Protein AF-A0A964DWA3-F1 (afdb_monomer_lite)

Foldseek 3Di:
DQDPVNVVVVVVVVVVVVVVVVCVVPCPPDDPVVVVVVVVVVVVVVCCVVCVVVVVPDPPVPDDPVVVVVVVCCVPPVPPVVVVVLVVCVVVDPNLLSVLVVLCVVVVVQVVCVVVPVDHDDPVVVVVNVVSVVVSVVSVVVVVVVVD

Sequence (148 aa):
EIGRGEVTYFAGCVAHAVYTPMIRRLNRGEAPVVFTFGTLAAGAGLLCLYDWREIAATDWRGLPGIVWLTIGYLTVFATAASFWLVQYATLRLPSAKVMAYTYLVPSWVILWEIALGHGVPGALVLLGVAATFGALWLLLKDEDGARA

pLDDT: mean 86.72, std 9.54, range [39.59, 96.31]

Radius of gyration: 19.78 Å; chains: 1; bounding box: 40×43×51 Å

Structure (mmCIF, N/CA/C/O backbone):
data_AF-A0A964DWA3-F1
#
_entry.id   AF-A0A964DWA3-F1
#
loop_
_atom_site.group_PDB
_atom_site.id
_atom_site.type_symbol
_atom_site.label_atom_id
_atom_site.label_alt_id
_atom_site.label_comp_id
_atom_site.label_asym_id
_atom_site.label_entity_id
_atom_site.label_seq_id
_atom_site.pdbx_PDB_ins_code
_atom_site.Cartn_x
_atom_site.Cartn_y
_atom_site.Cartn_z
_atom_site.occupancy
_atom_site.B_iso_or_equiv
_atom_site.auth_seq_id
_atom_site.auth_comp_id
_atom_site.auth_asym_id
_atom_site.auth_atom_id
_atom_site.pdbx_PDB_model_num
ATOM 1 N N . GLU A 1 1 ? -15.217 11.250 -21.686 1.00 75.12 1 GLU A N 1
ATOM 2 C CA . GLU A 1 1 ? -15.527 9.855 -22.063 1.00 75.12 1 GLU A CA 1
ATOM 3 C C . GLU A 1 1 ? -15.013 8.958 -20.960 1.00 75.12 1 GLU A C 1
ATOM 5 O O . GLU A 1 1 ? -13.988 9.310 -20.394 1.00 75.12 1 GLU A O 1
ATOM 10 N N . ILE A 1 2 ? -15.720 7.878 -20.622 1.00 79.88 2 ILE A N 1
ATOM 11 C CA . ILE A 1 2 ? -15.253 6.971 -19.570 1.00 79.88 2 ILE A CA 1
ATOM 12 C C . ILE A 1 2 ? -14.261 5.983 -20.190 1.00 79.88 2 ILE A C 1
ATOM 14 O O . ILE A 1 2 ? -14.633 5.182 -21.050 1.00 79.88 2 ILE A O 1
ATOM 18 N N . GLY A 1 3 ? -12.998 6.057 -19.785 1.00 92.56 3 GLY A N 1
ATOM 19 C CA . GLY A 1 3 ? -11.923 5.199 -20.268 1.00 92.56 3 GLY A CA 1
ATOM 20 C C . GLY A 1 3 ? -11.961 3.796 -19.659 1.00 92.56 3 GLY A C 1
ATOM 21 O O . GLY A 1 3 ? -12.464 3.579 -18.558 1.00 92.56 3 GLY A O 1
ATOM 22 N N . ARG A 1 4 ? -11.347 2.817 -20.339 1.00 91.88 4 ARG A N 1
ATOM 23 C CA . ARG A 1 4 ? -11.264 1.429 -19.839 1.00 91.88 4 ARG A CA 1
ATOM 24 C C . ARG A 1 4 ? -10.631 1.347 -18.443 1.00 91.88 4 ARG A C 1
ATOM 26 O O . ARG A 1 4 ? -11.079 0.562 -17.619 1.00 91.88 4 ARG A O 1
ATOM 33 N N . GLY A 1 5 ? -9.621 2.180 -18.174 1.00 91.44 5 GLY A N 1
ATOM 34 C CA . GLY A 1 5 ? -8.980 2.256 -16.859 1.00 91.44 5 GLY A CA 1
ATOM 35 C C . GLY A 1 5 ? -9.920 2.754 -15.759 1.00 91.44 5 GLY A C 1
ATOM 36 O O . GLY A 1 5 ? -9.901 2.218 -14.657 1.00 91.44 5 GLY A O 1
ATOM 37 N N . GLU A 1 6 ? -10.791 3.714 -16.072 1.00 92.62 6 GLU A N 1
ATOM 38 C CA . GLU A 1 6 ? -11.765 4.269 -15.125 1.00 92.62 6 GLU A CA 1
ATOM 39 C C . GLU A 1 6 ? -12.850 3.244 -14.782 1.00 92.62 6 GLU A C 1
ATOM 41 O O . GLU A 1 6 ? -13.228 3.117 -13.619 1.00 92.62 6 GLU A O 1
ATOM 46 N N . VAL A 1 7 ? -13.290 2.446 -15.763 1.00 94.31 7 VAL A N 1
ATOM 47 C CA . VAL A 1 7 ? -14.218 1.327 -15.526 1.00 94.31 7 VAL A CA 1
ATOM 48 C C . VAL A 1 7 ? -13.584 0.271 -14.617 1.00 94.31 7 VAL A C 1
ATOM 50 O O . VAL A 1 7 ? -14.219 -0.170 -13.659 1.00 94.31 7 VAL A O 1
ATOM 53 N N . THR A 1 8 ? -12.329 -0.113 -14.874 1.00 92.75 8 THR A N 1
ATOM 54 C CA . THR A 1 8 ? -11.608 -1.073 -14.023 1.00 92.75 8 THR A CA 1
ATOM 55 C C . THR A 1 8 ? -11.426 -0.533 -12.606 1.00 92.75 8 THR A C 1
ATOM 57 O O . THR A 1 8 ? -11.660 -1.256 -11.637 1.00 92.75 8 THR A O 1
ATOM 60 N N . TYR A 1 9 ? -11.061 0.743 -12.475 1.00 91.31 9 TYR A N 1
ATOM 61 C CA . TYR A 1 9 ? -10.933 1.405 -11.181 1.00 91.31 9 TYR A CA 1
ATOM 62 C C . TYR A 1 9 ? -12.264 1.409 -10.419 1.00 91.31 9 TYR A C 1
ATOM 64 O O . TYR A 1 9 ? -12.307 0.995 -9.262 1.00 91.31 9 TYR A O 1
ATOM 72 N N . PHE A 1 10 ? -13.364 1.776 -11.083 1.00 94.25 10 PHE A N 1
ATOM 73 C CA . PHE A 1 10 ? -14.698 1.771 -10.484 1.00 94.25 10 PHE A CA 1
ATOM 74 C C . PHE A 1 10 ? -15.114 0.374 -10.008 1.00 94.25 10 PHE A C 1
ATOM 76 O O . PHE A 1 10 ? -15.568 0.220 -8.874 1.00 94.25 10 PHE A O 1
ATOM 83 N N . ALA A 1 11 ? -14.906 -0.658 -10.831 1.00 94.69 11 ALA A N 1
ATOM 84 C CA . ALA A 1 11 ? -15.172 -2.041 -10.439 1.00 94.69 11 ALA A CA 1
ATOM 85 C C . ALA A 1 11 ? -14.336 -2.456 -9.213 1.00 94.69 11 ALA A C 1
ATOM 87 O O . ALA A 1 11 ? -14.862 -3.089 -8.296 1.00 94.69 11 ALA A O 1
ATOM 88 N N . GLY A 1 12 ? -13.067 -2.038 -9.156 1.00 92.19 12 GLY A N 1
ATOM 89 C CA . GLY A 1 12 ? -12.201 -2.225 -7.991 1.00 92.19 12 GLY A CA 1
ATOM 90 C C . GLY A 1 12 ? -12.745 -1.546 -6.731 1.00 92.19 12 GLY A C 1
ATOM 91 O O . GLY A 1 12 ? -12.799 -2.174 -5.673 1.00 92.19 12 GLY A O 1
ATOM 92 N N . CYS A 1 13 ? -13.224 -0.304 -6.839 1.00 93.75 13 CYS A N 1
ATOM 93 C CA . CYS A 1 13 ? -13.858 0.410 -5.728 1.00 93.75 13 CYS A CA 1
ATOM 94 C C . CYS A 1 13 ? -15.121 -0.302 -5.228 1.00 93.75 13 CYS A C 1
ATOM 96 O O . CYS A 1 13 ? -15.298 -0.445 -4.018 1.00 93.75 13 CYS A O 1
ATOM 98 N N . VAL A 1 14 ? -15.975 -0.787 -6.136 1.00 94.75 14 VAL A N 1
ATOM 99 C CA . VAL A 1 14 ? -17.179 -1.553 -5.775 1.00 94.75 14 VAL A CA 1
ATOM 100 C C . VAL A 1 14 ? -16.797 -2.847 -5.054 1.00 94.75 14 VAL A C 1
ATOM 102 O O . VAL A 1 14 ? -17.332 -3.129 -3.981 1.00 94.75 14 VAL A O 1
ATOM 105 N N . ALA A 1 15 ? -15.835 -3.607 -5.585 1.00 92.00 15 ALA A N 1
ATOM 106 C CA . ALA A 1 15 ? -15.353 -4.832 -4.950 1.00 92.00 15 ALA A CA 1
ATOM 107 C C . ALA A 1 15 ? -14.764 -4.565 -3.551 1.00 92.00 15 ALA A C 1
ATOM 109 O O . ALA A 1 15 ? -15.079 -5.279 -2.597 1.00 92.00 15 ALA A O 1
ATOM 110 N N . HIS A 1 16 ? -13.972 -3.499 -3.399 1.00 87.06 16 HIS A N 1
ATOM 111 C CA . HIS A 1 16 ? -13.399 -3.102 -2.113 1.00 87.06 16 HIS A CA 1
ATOM 112 C C . HIS A 1 16 ? -14.470 -2.661 -1.103 1.00 87.06 16 HIS A C 1
ATOM 114 O O . HIS A 1 16 ? -14.408 -3.030 0.069 1.00 87.06 16 HIS A O 1
ATOM 120 N N . ALA A 1 17 ? -15.496 -1.930 -1.546 1.00 88.50 17 ALA A N 1
ATOM 121 C CA . ALA A 1 17 ? -16.610 -1.532 -0.686 1.00 88.50 17 ALA A CA 1
ATOM 122 C C . ALA A 1 17 ? -17.413 -2.745 -0.182 1.00 88.50 17 ALA A C 1
ATOM 124 O O . ALA A 1 17 ? -17.822 -2.779 0.980 1.00 88.50 17 ALA A O 1
ATOM 125 N N . VAL A 1 18 ? -17.597 -3.764 -1.030 1.00 90.81 18 VAL A N 1
ATOM 126 C CA . VAL A 1 18 ? -18.293 -5.017 -0.687 1.00 90.81 18 VAL A CA 1
ATOM 127 C C . VAL A 1 18 ? -17.463 -5.914 0.244 1.00 90.81 18 VAL A C 1
ATOM 129 O O . VAL A 1 18 ? -18.035 -6.672 1.033 1.00 90.81 18 VAL A O 1
ATOM 132 N N . TYR A 1 19 ? -16.132 -5.807 0.229 1.00 83.75 19 TYR A N 1
ATOM 133 C CA . TYR A 1 19 ? -15.245 -6.618 1.070 1.00 83.75 19 TYR A CA 1
ATOM 134 C C . TYR A 1 19 ? -15.555 -6.473 2.571 1.00 83.75 19 TYR A C 1
ATOM 136 O O . TYR A 1 19 ? -15.793 -7.471 3.251 1.00 83.75 19 TYR A O 1
ATOM 144 N N . THR A 1 20 ? -15.653 -5.247 3.092 1.00 79.81 20 THR A N 1
ATOM 145 C CA . THR A 1 20 ? -15.909 -4.982 4.524 1.00 79.81 20 THR A CA 1
ATOM 146 C C . THR A 1 20 ? -17.177 -5.662 5.083 1.00 79.81 20 THR A C 1
ATOM 148 O O . THR A 1 20 ? -17.080 -6.344 6.112 1.00 79.81 20 THR A O 1
ATOM 151 N N . PRO A 1 21 ? -18.376 -5.528 4.472 1.00 83.81 21 PRO A N 1
ATOM 152 C CA . PRO A 1 21 ? -19.566 -6.237 4.942 1.00 83.81 21 PRO A CA 1
ATOM 153 C C . PRO A 1 21 ? -19.473 -7.755 4.731 1.00 83.81 21 PRO A C 1
ATOM 155 O O . PRO A 1 21 ? -19.974 -8.506 5.572 1.00 83.81 21 PRO A O 1
ATOM 158 N N . MET A 1 22 ? -18.807 -8.228 3.670 1.00 84.56 22 MET A N 1
ATOM 159 C CA . MET A 1 22 ? -18.600 -9.665 3.459 1.00 84.56 22 MET A CA 1
ATOM 160 C C . MET A 1 22 ? -17.751 -10.296 4.561 1.00 84.56 22 MET A C 1
ATOM 162 O O . MET A 1 22 ? -18.142 -11.342 5.072 1.00 84.56 22 MET A O 1
ATOM 166 N N . ILE A 1 23 ? -16.659 -9.656 4.991 1.00 80.50 23 ILE A N 1
ATOM 167 C CA . ILE A 1 23 ? -15.839 -10.154 6.109 1.00 80.50 23 ILE A CA 1
ATOM 168 C C . ILE A 1 23 ? -16.701 -10.337 7.355 1.00 80.50 23 ILE A C 1
ATOM 170 O O . ILE A 1 23 ? -16.659 -11.387 7.984 1.00 80.50 23 ILE A O 1
ATOM 174 N N . ARG A 1 24 ? -17.524 -9.338 7.698 1.00 77.12 24 ARG A N 1
ATOM 175 C CA . ARG A 1 24 ? -18.412 -9.418 8.867 1.00 77.12 24 ARG A CA 1
ATOM 176 C C . ARG A 1 24 ? -19.412 -10.567 8.761 1.00 77.12 24 ARG A C 1
ATOM 178 O O . ARG A 1 24 ? -19.662 -11.234 9.757 1.00 77.12 24 ARG A O 1
ATOM 185 N N . ARG A 1 25 ? -19.969 -10.804 7.570 1.00 82.25 25 ARG A N 1
ATOM 186 C CA . ARG A 1 25 ? -20.938 -11.882 7.329 1.00 82.25 25 ARG A CA 1
ATOM 187 C C . ARG A 1 25 ? -20.294 -13.273 7.323 1.00 82.25 25 ARG A C 1
ATOM 189 O O . ARG A 1 25 ? -20.948 -14.236 7.712 1.00 82.25 25 ARG A O 1
ATOM 196 N N . LEU A 1 26 ? -19.057 -13.390 6.843 1.00 81.81 26 LEU A N 1
ATOM 197 C CA . LEU A 1 26 ? -18.342 -14.664 6.723 1.00 81.81 26 LEU A CA 1
ATOM 198 C C . LEU A 1 26 ? -17.514 -15.008 7.967 1.00 81.81 26 LEU A C 1
ATOM 200 O O . LEU A 1 26 ? -17.144 -16.169 8.126 1.00 81.81 26 LEU A O 1
ATOM 204 N N . ASN A 1 27 ? -17.234 -14.047 8.849 1.00 77.31 27 ASN A N 1
ATOM 205 C CA . ASN A 1 27 ? -16.486 -14.302 10.072 1.00 77.31 27 ASN A CA 1
ATOM 206 C C . ASN A 1 27 ? -17.316 -15.156 11.049 1.00 77.31 27 ASN A C 1
ATOM 208 O O . ASN A 1 27 ? -18.287 -14.687 11.639 1.00 77.31 27 ASN A O 1
ATOM 212 N N . ARG A 1 28 ? -16.908 -16.417 11.234 1.00 81.69 28 ARG A N 1
ATOM 213 C CA . ARG A 1 28 ? -17.541 -17.399 12.137 1.00 81.69 28 ARG A CA 1
ATOM 214 C C . ARG A 1 28 ? -16.935 -17.410 13.548 1.00 81.69 28 ARG A C 1
ATOM 216 O O . ARG A 1 28 ? -17.152 -18.358 14.295 1.00 81.69 28 ARG A O 1
ATOM 223 N N . GLY A 1 29 ? -16.172 -16.377 13.903 1.00 78.56 29 GLY A N 1
ATOM 224 C CA . GLY A 1 29 ? -15.390 -16.318 15.142 1.00 78.56 29 GLY A CA 1
ATOM 225 C C . GLY A 1 29 ? -13.954 -16.822 14.983 1.00 78.56 29 GLY A C 1
ATOM 226 O O . GLY A 1 29 ? -13.295 -17.115 15.977 1.00 78.56 29 GLY A O 1
ATOM 227 N N . GLU A 1 30 ? -13.461 -16.936 13.748 1.00 79.00 30 GLU A N 1
ATOM 228 C CA . GLU A 1 30 ? -12.074 -17.318 13.479 1.00 79.00 30 GLU A CA 1
ATOM 229 C C . GLU A 1 30 ? -11.101 -16.203 13.884 1.00 79.00 30 GLU A C 1
ATOM 231 O O . GLU A 1 30 ? -11.429 -15.012 13.863 1.00 79.00 30 GLU A O 1
ATOM 236 N N . ALA A 1 31 ? -9.868 -16.583 14.225 1.00 80.69 31 ALA A N 1
ATOM 237 C CA . ALA A 1 31 ? -8.824 -15.613 14.521 1.00 80.69 31 ALA A CA 1
ATOM 238 C C . ALA A 1 31 ? -8.546 -14.731 13.279 1.00 80.69 31 ALA A C 1
ATOM 240 O O . ALA A 1 31 ? -8.342 -15.273 12.189 1.00 80.69 31 ALA A O 1
ATOM 241 N N . PRO A 1 32 ? -8.446 -13.391 13.416 1.00 74.12 32 PRO A N 1
ATOM 242 C CA . PRO A 1 32 ? -8.228 -12.474 12.286 1.00 74.12 32 PRO A CA 1
ATOM 243 C C . PRO A 1 32 ? -7.010 -12.812 11.412 1.00 74.12 32 PRO A C 1
ATOM 245 O O . PRO A 1 32 ? -7.009 -12.573 10.202 1.00 74.12 32 PRO A O 1
ATOM 248 N N . VAL A 1 33 ? -5.977 -13.403 12.018 1.00 78.69 33 VAL A N 1
ATOM 249 C CA . VAL A 1 33 ? -4.759 -13.842 11.325 1.00 78.69 33 VAL A CA 1
ATOM 250 C C . VAL A 1 33 ? -5.055 -14.979 10.345 1.00 78.69 33 VAL A C 1
ATOM 252 O O . VAL A 1 33 ? -4.563 -14.948 9.220 1.00 78.69 33 VAL A O 1
ATOM 255 N N . VAL A 1 34 ? -5.896 -15.944 10.733 1.00 83.25 34 VAL A N 1
ATOM 256 C CA . VAL A 1 34 ? -6.273 -17.089 9.885 1.00 83.25 34 VAL A CA 1
ATOM 257 C C . VAL A 1 34 ? -7.099 -16.612 8.694 1.00 83.25 34 VAL A C 1
ATOM 259 O O . VAL A 1 34 ? -6.801 -16.967 7.555 1.00 83.25 34 VAL A O 1
ATOM 262 N N . PHE A 1 35 ? -8.067 -15.725 8.938 1.00 79.75 35 PHE A N 1
ATOM 263 C CA . PHE A 1 35 ? -8.882 -15.135 7.877 1.00 79.75 35 PHE A CA 1
ATOM 264 C C . PHE A 1 35 ? -8.033 -14.341 6.872 1.00 79.75 35 PHE A C 1
ATOM 266 O O . PHE A 1 35 ? -8.206 -14.464 5.656 1.00 79.75 35 PHE A O 1
ATOM 273 N N . THR A 1 36 ? -7.073 -13.550 7.366 1.00 81.06 36 THR A N 1
ATOM 274 C CA . THR A 1 36 ? -6.184 -12.777 6.488 1.00 81.06 36 THR A CA 1
ATOM 275 C C . THR A 1 36 ? -5.259 -13.689 5.691 1.00 81.06 36 THR A C 1
ATOM 277 O O . THR A 1 36 ? -5.113 -13.499 4.485 1.00 81.06 36 THR A O 1
ATOM 280 N N . PHE A 1 37 ? -4.680 -14.708 6.328 1.00 85.69 37 PHE A N 1
ATOM 281 C CA . PHE A 1 37 ? -3.868 -15.706 5.637 1.00 85.69 37 PHE A CA 1
ATOM 282 C C . PHE A 1 37 ? -4.656 -16.380 4.509 1.00 85.69 37 PHE A C 1
ATOM 284 O O . PHE A 1 37 ? -4.174 -16.430 3.380 1.00 85.69 37 PHE A O 1
ATOM 291 N N . GLY A 1 38 ? -5.888 -16.823 4.782 1.00 88.25 38 GLY A N 1
ATOM 292 C CA . GLY A 1 38 ? -6.763 -17.419 3.772 1.00 88.25 38 GLY A CA 1
ATOM 293 C C . GLY A 1 38 ? -7.070 -16.462 2.619 1.00 88.25 38 GLY A C 1
ATOM 294 O O . GLY A 1 38 ? -6.985 -16.855 1.458 1.00 88.25 38 GLY A O 1
ATOM 295 N N . THR A 1 39 ? -7.350 -15.191 2.923 1.00 86.81 39 THR A N 1
ATOM 296 C CA . THR A 1 39 ? -7.606 -14.153 1.910 1.00 86.81 39 THR A CA 1
ATOM 297 C C . THR A 1 39 ? -6.381 -13.918 1.021 1.00 86.81 39 THR A C 1
ATOM 299 O O . THR A 1 39 ? -6.511 -13.876 -0.201 1.00 86.81 39 THR A O 1
ATOM 302 N N . LEU A 1 40 ? -5.186 -13.816 1.611 1.00 88.00 40 LEU A N 1
ATOM 303 C CA . LEU A 1 40 ? -3.934 -13.627 0.872 1.00 88.00 40 LEU A CA 1
ATOM 304 C C . LEU A 1 40 ? -3.576 -14.858 0.034 1.00 88.00 40 LEU A C 1
ATOM 306 O O . LEU A 1 40 ? -3.203 -14.710 -1.125 1.00 88.00 40 LEU A O 1
ATOM 310 N N . ALA A 1 41 ? -3.724 -16.064 0.586 1.00 92.25 41 ALA A N 1
ATOM 311 C CA . ALA A 1 41 ? -3.445 -17.310 -0.123 1.00 92.25 41 ALA A CA 1
ATOM 312 C C . ALA A 1 41 ? -4.407 -17.522 -1.302 1.00 92.25 41 ALA A C 1
ATOM 314 O O . ALA A 1 41 ? -3.969 -17.857 -2.402 1.00 92.25 41 ALA A O 1
ATOM 315 N N . ALA A 1 42 ? -5.705 -17.277 -1.099 1.00 92.69 42 ALA A N 1
ATOM 316 C CA . ALA A 1 42 ? -6.698 -17.340 -2.166 1.00 92.69 42 ALA A CA 1
ATOM 317 C C . ALA A 1 42 ? -6.443 -16.268 -3.234 1.00 92.69 42 ALA A C 1
ATOM 319 O O . ALA A 1 42 ? -6.475 -16.581 -4.421 1.00 92.69 42 ALA A O 1
ATOM 320 N N . GLY A 1 43 ? -6.135 -15.031 -2.829 1.00 91.44 43 GLY A N 1
ATOM 321 C CA . GLY A 1 43 ? -5.779 -13.948 -3.746 1.00 91.44 43 GLY A CA 1
ATOM 322 C C . GLY A 1 43 ? -4.542 -14.278 -4.582 1.00 91.44 43 GLY A C 1
ATOM 323 O O . GLY A 1 43 ? -4.590 -14.174 -5.803 1.00 91.44 43 GLY A O 1
ATOM 324 N N . ALA A 1 44 ? -3.471 -14.758 -3.946 1.00 91.44 44 ALA A N 1
ATOM 325 C CA . ALA A 1 44 ? -2.265 -15.208 -4.637 1.00 91.44 44 ALA A CA 1
ATOM 326 C C . ALA A 1 44 ? -2.565 -16.356 -5.612 1.00 91.44 44 ALA A C 1
ATOM 328 O O . ALA A 1 44 ? -2.120 -16.319 -6.753 1.00 91.44 44 ALA A O 1
ATOM 329 N N . GLY A 1 45 ? -3.365 -17.344 -5.199 1.00 96.31 45 GLY A N 1
ATOM 330 C CA . GLY A 1 45 ? -3.781 -18.447 -6.064 1.00 96.31 45 GLY A CA 1
ATOM 331 C C . GLY A 1 45 ? -4.586 -17.980 -7.279 1.00 96.31 45 GLY A C 1
ATOM 332 O O . GLY A 1 45 ? -4.288 -18.386 -8.399 1.00 96.31 45 GLY A O 1
ATOM 333 N N . LEU A 1 46 ? -5.570 -17.100 -7.079 1.00 95.38 46 LEU A N 1
ATOM 334 C CA . LEU A 1 46 ? -6.391 -16.553 -8.162 1.00 95.38 46 LEU A CA 1
ATOM 335 C C . LEU A 1 46 ? -5.569 -15.711 -9.140 1.00 95.38 46 LEU A C 1
ATOM 337 O O . LEU A 1 46 ? -5.741 -15.874 -10.345 1.00 95.38 46 LEU A O 1
ATOM 341 N N . LEU A 1 47 ? -4.663 -14.865 -8.641 1.00 92.94 47 LEU A N 1
ATOM 342 C CA . LEU A 1 47 ? -3.748 -14.089 -9.483 1.00 92.94 47 LEU A CA 1
ATOM 343 C C . LEU A 1 47 ? -2.810 -15.011 -10.271 1.00 92.94 47 LEU A C 1
ATOM 345 O O . LEU A 1 47 ? -2.712 -14.887 -11.484 1.00 92.94 47 LEU A O 1
ATOM 349 N N . CYS A 1 48 ? -2.211 -16.016 -9.625 1.00 94.69 48 CYS A N 1
ATOM 350 C CA . CYS A 1 48 ? -1.373 -17.001 -10.312 1.00 94.69 48 CYS A CA 1
ATOM 351 C C . CYS A 1 48 ? -2.127 -17.779 -11.399 1.00 94.69 48 CYS A C 1
ATOM 353 O O . CYS A 1 48 ? -1.534 -18.114 -12.419 1.00 94.69 48 CYS A O 1
ATOM 355 N N . LEU A 1 49 ? -3.410 -18.092 -11.188 1.00 96.06 49 LEU A N 1
ATOM 356 C CA . LEU A 1 49 ? -4.244 -18.763 -12.188 1.00 96.06 49 LEU A CA 1
ATOM 357 C C . LEU A 1 49 ? -4.610 -17.830 -13.345 1.00 96.06 49 LEU A C 1
ATOM 359 O O . LEU A 1 49 ? -4.551 -18.245 -14.502 1.00 96.06 49 LEU A O 1
ATOM 363 N N . TYR A 1 50 ? -4.986 -16.590 -13.036 1.00 95.25 50 TYR A N 1
ATOM 364 C CA . TYR A 1 50 ? -5.352 -15.584 -14.028 1.00 95.25 50 TYR A CA 1
ATOM 365 C C . TYR A 1 50 ? -4.156 -15.220 -14.923 1.00 95.25 50 TYR A C 1
ATOM 367 O O . TYR A 1 50 ? -4.267 -15.273 -16.148 1.00 95.25 50 TYR A O 1
ATOM 375 N N . ASP A 1 51 ? -2.990 -14.979 -14.320 1.00 94.00 51 ASP A N 1
ATOM 376 C CA . ASP A 1 51 ? -1.756 -14.578 -15.005 1.00 94.00 51 ASP A CA 1
ATOM 377 C C . ASP A 1 51 ? -0.841 -15.770 -15.356 1.00 94.00 51 ASP A C 1
ATOM 379 O O . ASP A 1 51 ? 0.310 -15.588 -15.760 1.00 94.00 51 ASP A O 1
ATOM 383 N N . TRP A 1 52 ? -1.335 -17.014 -15.253 1.00 95.06 52 TRP A N 1
ATOM 384 C CA . TRP A 1 52 ? -0.532 -18.238 -15.421 1.00 95.06 52 TRP A CA 1
ATOM 385 C C . TRP A 1 52 ? 0.298 -18.248 -16.708 1.00 95.06 52 TRP A C 1
ATOM 387 O O . TRP A 1 52 ? 1.461 -18.652 -16.713 1.00 95.06 52 TRP A O 1
ATOM 397 N N . ARG A 1 53 ? -0.295 -17.792 -17.818 1.00 94.81 53 ARG A N 1
ATOM 398 C CA . ARG A 1 53 ? 0.377 -17.762 -19.126 1.00 94.81 53 ARG A CA 1
ATOM 399 C C . ARG A 1 53 ? 1.556 -16.792 -19.144 1.00 94.81 53 ARG A C 1
ATOM 401 O O . ARG A 1 53 ? 2.578 -17.115 -19.738 1.00 94.81 53 ARG A O 1
ATOM 408 N N . GLU A 1 54 ? 1.419 -15.634 -18.508 1.00 94.50 54 GLU A N 1
ATOM 409 C CA . GLU A 1 54 ? 2.466 -14.610 -18.445 1.00 94.50 54 GLU A CA 1
ATOM 410 C C . GLU A 1 54 ? 3.589 -15.049 -17.498 1.00 94.50 54 GLU A C 1
ATOM 412 O O . GLU A 1 54 ? 4.767 -14.978 -17.852 1.00 94.50 54 GLU A O 1
ATOM 417 N N . ILE A 1 55 ? 3.226 -15.629 -16.351 1.00 92.75 55 ILE A N 1
ATOM 418 C CA . ILE A 1 55 ? 4.162 -16.229 -15.390 1.00 92.75 55 ILE A CA 1
ATOM 419 C C . ILE A 1 55 ? 4.984 -17.343 -16.054 1.00 92.75 55 ILE A C 1
ATOM 421 O O . ILE A 1 55 ? 6.206 -17.388 -15.898 1.00 92.75 55 ILE A O 1
ATOM 425 N N . ALA A 1 56 ? 4.338 -18.229 -16.817 1.00 94.00 56 ALA A N 1
ATOM 426 C CA . ALA A 1 56 ? 5.007 -19.337 -17.496 1.00 94.00 56 ALA A CA 1
ATOM 427 C C . ALA A 1 56 ? 5.876 -18.883 -18.682 1.00 94.00 56 ALA A C 1
ATOM 429 O O . ALA A 1 56 ? 6.895 -19.510 -18.964 1.00 94.00 56 ALA A O 1
ATOM 430 N N . ALA A 1 57 ? 5.485 -17.810 -19.375 1.00 95.38 57 ALA A N 1
ATOM 431 C CA . ALA A 1 57 ? 6.252 -17.239 -20.483 1.00 95.38 57 ALA A CA 1
ATOM 432 C C . ALA A 1 57 ? 7.454 -16.394 -20.023 1.00 95.38 57 ALA A C 1
ATOM 434 O O . ALA A 1 57 ? 8.318 -16.065 -20.835 1.00 95.38 57 ALA A O 1
ATOM 435 N N . THR A 1 58 ? 7.512 -16.028 -18.741 1.00 93.31 58 THR A N 1
ATOM 436 C CA . THR A 1 58 ? 8.578 -15.192 -18.185 1.00 93.31 58 THR A CA 1
ATOM 437 C C . THR A 1 58 ? 9.886 -15.981 -18.072 1.00 93.31 58 THR A C 1
ATOM 439 O O . THR A 1 58 ? 9.938 -17.031 -17.432 1.00 93.31 58 THR A O 1
ATOM 442 N N . ASP A 1 59 ? 10.977 -15.460 -18.642 1.00 93.38 59 ASP A N 1
ATOM 443 C CA . ASP A 1 59 ? 12.320 -16.015 -18.437 1.00 93.38 59 ASP A CA 1
ATOM 444 C C . ASP A 1 59 ? 12.879 -15.597 -17.069 1.00 93.38 59 ASP A C 1
ATOM 446 O O . ASP A 1 59 ? 13.645 -14.643 -16.938 1.00 93.38 59 ASP A O 1
ATOM 450 N N . TRP A 1 60 ? 12.501 -16.343 -16.031 1.00 92.69 60 TRP A N 1
ATOM 451 C CA . TRP A 1 60 ? 12.907 -16.088 -14.646 1.00 92.69 60 TRP A CA 1
ATOM 452 C C . TRP A 1 60 ? 14.426 -16.064 -14.438 1.00 92.69 60 TRP A C 1
ATOM 454 O O . TRP A 1 60 ? 14.910 -15.380 -13.535 1.00 92.69 60 TRP A O 1
ATOM 464 N N . ARG A 1 61 ? 15.189 -16.806 -15.250 1.00 91.00 61 ARG A N 1
ATOM 465 C CA . ARG A 1 61 ? 16.652 -16.890 -15.117 1.00 91.00 61 ARG A CA 1
ATOM 466 C C . ARG A 1 61 ? 17.361 -15.734 -15.813 1.00 91.00 61 ARG A C 1
ATOM 468 O O . ARG A 1 61 ? 18.434 -15.346 -15.362 1.00 91.00 61 ARG A O 1
ATOM 475 N N . GLY A 1 62 ? 16.764 -15.189 -16.870 1.00 94.06 62 GLY A N 1
ATOM 476 C CA . GLY A 1 62 ? 17.256 -14.006 -17.574 1.00 94.06 62 GLY A CA 1
ATOM 477 C C . GLY A 1 62 ? 16.965 -12.678 -16.867 1.00 94.06 62 GLY A C 1
ATOM 478 O O . GLY A 1 62 ? 17.486 -11.642 -17.282 1.00 94.06 62 GLY A O 1
ATOM 479 N N . LEU A 1 63 ? 16.151 -12.676 -15.803 1.00 93.31 63 LEU A N 1
ATOM 480 C CA . LEU A 1 63 ? 15.798 -11.449 -15.089 1.00 93.31 63 LEU A CA 1
ATOM 481 C C . LEU A 1 63 ? 17.015 -10.820 -14.380 1.00 93.31 63 LEU A C 1
ATOM 483 O O . LEU A 1 63 ? 17.752 -11.516 -13.676 1.00 93.31 63 LEU A O 1
ATOM 487 N N . PRO A 1 64 ? 17.197 -9.488 -14.482 1.00 95.75 64 PRO A N 1
ATOM 488 C CA . PRO A 1 64 ? 18.226 -8.768 -13.740 1.00 95.75 64 PRO A CA 1
ATOM 489 C C . PRO A 1 64 ? 18.132 -9.006 -12.227 1.00 95.75 64 PRO A C 1
ATOM 491 O O . PRO A 1 64 ? 17.040 -9.042 -11.662 1.00 95.75 64 PRO A O 1
ATOM 494 N N . GLY A 1 65 ? 19.276 -9.070 -11.537 1.00 95.06 65 GLY A N 1
ATOM 495 C CA . GLY A 1 65 ? 19.325 -9.312 -10.086 1.00 95.06 65 GLY A CA 1
ATOM 496 C C . GLY A 1 65 ? 18.526 -8.306 -9.242 1.00 95.06 65 GLY A C 1
ATOM 497 O O . GLY A 1 65 ? 18.007 -8.666 -8.187 1.00 95.06 65 GLY A O 1
ATOM 498 N N . ILE A 1 66 ? 18.352 -7.071 -9.730 1.00 95.88 66 ILE A N 1
ATOM 499 C CA . ILE A 1 66 ? 17.503 -6.063 -9.079 1.00 95.88 66 ILE A CA 1
ATOM 500 C C . ILE A 1 66 ? 16.047 -6.525 -8.950 1.00 95.88 66 ILE A C 1
ATOM 502 O O . ILE A 1 66 ? 15.430 -6.248 -7.931 1.00 95.88 66 ILE A O 1
ATOM 506 N N . VAL A 1 67 ? 15.517 -7.296 -9.905 1.00 95.69 67 VAL A N 1
ATOM 507 C CA . VAL A 1 67 ? 14.135 -7.797 -9.854 1.00 95.69 67 VAL A CA 1
ATOM 508 C C . VAL A 1 67 ? 13.951 -8.741 -8.668 1.00 95.69 67 VAL A C 1
ATOM 510 O O . VAL A 1 67 ? 12.990 -8.611 -7.914 1.00 95.69 67 VAL A O 1
ATOM 513 N N . TRP A 1 68 ? 14.907 -9.644 -8.443 1.00 95.25 68 TRP A N 1
ATOM 514 C CA . TRP A 1 68 ? 14.891 -10.555 -7.298 1.00 95.25 68 TRP A CA 1
ATOM 515 C C . TRP A 1 68 ? 15.004 -9.811 -5.968 1.00 95.25 68 TRP A C 1
ATOM 517 O O . TRP A 1 68 ? 14.281 -10.130 -5.023 1.00 95.25 68 TRP A O 1
ATOM 527 N N . LEU A 1 69 ? 15.856 -8.783 -5.909 1.00 96.12 69 LEU A N 1
ATOM 528 C CA . LEU A 1 69 ? 15.944 -7.899 -4.747 1.00 96.12 69 LEU A CA 1
ATOM 529 C C . LEU A 1 69 ? 14.621 -7.164 -4.502 1.00 96.12 69 LEU A C 1
ATOM 531 O O . LEU A 1 69 ? 14.168 -7.113 -3.362 1.00 96.12 69 LEU A O 1
ATOM 535 N N . THR A 1 70 ? 13.968 -6.651 -5.546 1.00 95.81 70 THR A N 1
ATOM 536 C CA . THR A 1 70 ? 12.665 -5.983 -5.442 1.00 95.81 70 THR A CA 1
ATOM 537 C C . THR A 1 70 ? 11.575 -6.943 -4.970 1.00 95.81 70 THR A C 1
ATOM 539 O O . THR A 1 70 ? 10.817 -6.584 -4.073 1.00 95.81 70 THR A O 1
ATOM 542 N N . ILE A 1 71 ? 11.517 -8.172 -5.494 1.00 94.25 71 ILE A N 1
ATOM 543 C CA . ILE A 1 71 ? 10.564 -9.199 -5.041 1.00 94.25 71 ILE A CA 1
ATOM 544 C C . ILE A 1 71 ? 10.811 -9.537 -3.566 1.00 94.25 71 ILE A C 1
ATOM 546 O O . ILE A 1 71 ? 9.872 -9.541 -2.766 1.00 94.25 71 ILE A O 1
ATOM 550 N N . GLY A 1 72 ? 12.067 -9.777 -3.179 1.00 96.19 72 GLY A N 1
ATOM 551 C CA . GLY A 1 72 ? 12.437 -10.064 -1.792 1.00 96.19 72 GLY A CA 1
ATOM 552 C C . GLY A 1 72 ? 12.093 -8.910 -0.848 1.00 96.19 72 GLY A C 1
ATOM 553 O O . GLY A 1 72 ? 11.493 -9.113 0.206 1.00 96.19 72 GLY A O 1
ATOM 554 N N . TYR A 1 73 ? 12.395 -7.679 -1.256 1.00 95.62 73 TYR A N 1
ATOM 555 C CA . TYR A 1 73 ? 12.036 -6.482 -0.505 1.00 95.62 73 TYR A CA 1
ATOM 556 C C . TYR A 1 73 ? 10.518 -6.340 -0.341 1.00 95.62 73 TYR A C 1
ATOM 558 O O . TYR A 1 73 ? 10.032 -6.113 0.771 1.00 95.62 73 TYR A O 1
ATOM 566 N N . LEU A 1 74 ? 9.762 -6.511 -1.428 1.00 95.12 74 LEU A N 1
ATOM 567 C CA . LEU A 1 74 ? 8.314 -6.338 -1.424 1.00 95.12 74 LEU A CA 1
ATOM 568 C C . LEU A 1 74 ? 7.625 -7.397 -0.555 1.00 95.12 74 LEU A C 1
ATOM 570 O O . LEU A 1 74 ? 6.708 -7.085 0.202 1.00 95.12 74 LEU A O 1
ATOM 574 N N . THR A 1 75 ? 8.090 -8.641 -0.621 1.00 92.50 75 THR A N 1
ATOM 575 C CA . THR A 1 75 ? 7.538 -9.751 0.166 1.00 92.50 75 THR A CA 1
ATOM 576 C C . THR A 1 75 ? 7.880 -9.641 1.6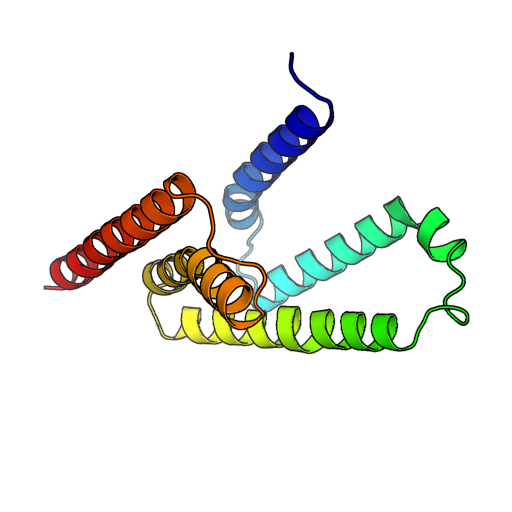53 1.00 92.50 75 THR A C 1
ATOM 578 O O . THR A 1 75 ? 6.985 -9.767 2.492 1.00 92.50 75 THR A O 1
ATOM 581 N N . VAL A 1 76 ? 9.137 -9.358 2.007 1.00 94.12 76 VAL A N 1
ATOM 582 C CA . VAL A 1 76 ? 9.585 -9.338 3.411 1.00 94.12 76 VAL A CA 1
ATOM 583 C C . VAL A 1 76 ? 9.263 -8.016 4.100 1.00 94.12 76 VAL A C 1
ATOM 585 O O . VAL A 1 76 ? 8.618 -8.014 5.147 1.00 94.12 76 VAL A O 1
ATOM 588 N N . PHE A 1 77 ? 9.706 -6.891 3.540 1.00 93.31 77 PHE A N 1
ATOM 589 C CA . PHE A 1 77 ? 9.600 -5.595 4.209 1.00 93.31 77 PHE A CA 1
ATOM 590 C C . PHE A 1 77 ? 8.258 -4.929 3.930 1.00 93.31 77 PHE A C 1
ATOM 592 O O . PHE A 1 77 ? 7.539 -4.608 4.873 1.00 93.31 77 PHE A O 1
ATOM 599 N N . ALA A 1 78 ? 7.901 -4.763 2.654 1.00 90.75 78 ALA A N 1
ATOM 600 C CA . ALA A 1 78 ? 6.692 -4.020 2.294 1.00 90.75 78 ALA A CA 1
ATOM 601 C C . ALA A 1 78 ? 5.397 -4.783 2.620 1.00 90.75 78 ALA A C 1
ATOM 603 O O . ALA A 1 78 ? 4.375 -4.161 2.895 1.00 90.75 78 ALA A O 1
ATOM 604 N N . THR A 1 79 ? 5.437 -6.121 2.604 1.00 88.38 79 THR A N 1
ATOM 605 C CA . THR A 1 79 ? 4.268 -6.965 2.886 1.00 88.38 79 THR A CA 1
ATOM 606 C C . THR A 1 79 ? 4.329 -7.550 4.292 1.00 88.38 79 THR A C 1
ATOM 608 O O . THR A 1 79 ? 3.571 -7.112 5.155 1.00 88.38 79 THR A O 1
ATOM 611 N N . ALA A 1 80 ? 5.211 -8.520 4.564 1.00 87.81 80 ALA A N 1
ATOM 612 C CA . ALA A 1 80 ? 5.171 -9.272 5.822 1.00 87.81 80 ALA A CA 1
ATOM 613 C C . ALA A 1 80 ? 5.441 -8.395 7.058 1.00 87.81 80 ALA A C 1
ATOM 615 O O . ALA A 1 80 ? 4.649 -8.413 8.003 1.00 87.81 80 ALA A O 1
ATOM 616 N N . ALA A 1 81 ? 6.515 -7.600 7.048 1.00 91.06 81 ALA A N 1
ATOM 617 C CA . ALA A 1 81 ? 6.871 -6.741 8.175 1.00 91.06 81 ALA A CA 1
ATOM 618 C C . ALA A 1 81 ? 5.847 -5.616 8.383 1.00 91.06 81 ALA A C 1
ATOM 620 O O . ALA A 1 81 ? 5.371 -5.434 9.504 1.00 91.06 81 ALA A O 1
ATOM 621 N N . SER A 1 82 ? 5.450 -4.902 7.323 1.00 89.19 82 SER A N 1
ATOM 622 C CA . SER A 1 82 ? 4.419 -3.858 7.413 1.00 89.19 82 SER A CA 1
ATOM 623 C C . SER A 1 82 ? 3.083 -4.407 7.909 1.00 89.19 82 SER A C 1
ATOM 625 O O . SER A 1 82 ? 2.481 -3.827 8.812 1.00 89.19 82 SER A O 1
ATOM 627 N N . PHE A 1 83 ? 2.638 -5.550 7.383 1.00 84.19 83 PHE A N 1
ATOM 628 C CA . PHE A 1 83 ? 1.403 -6.181 7.837 1.00 84.19 83 PHE A CA 1
ATOM 629 C C . PHE A 1 83 ? 1.495 -6.588 9.310 1.00 84.19 83 PHE A C 1
ATOM 631 O O . PHE A 1 83 ? 0.590 -6.290 10.087 1.00 84.19 83 PHE A O 1
ATOM 638 N N . TRP A 1 84 ? 2.605 -7.205 9.722 1.00 84.81 84 TRP A N 1
ATOM 639 C CA . TRP A 1 84 ? 2.824 -7.580 11.117 1.00 84.81 84 TRP A CA 1
ATOM 640 C C . TRP A 1 84 ? 2.828 -6.367 12.057 1.00 84.81 84 TRP A C 1
ATOM 642 O O . TRP A 1 84 ? 2.164 -6.404 13.092 1.00 84.81 84 TRP A O 1
ATOM 652 N N . LEU A 1 85 ? 3.496 -5.271 11.684 1.00 86.81 85 LEU A N 1
ATOM 653 C CA . LEU A 1 85 ? 3.504 -4.025 12.458 1.00 86.81 85 LEU A CA 1
ATOM 654 C C . LEU A 1 85 ? 2.101 -3.422 12.588 1.00 86.81 85 LEU A C 1
ATOM 656 O O . LEU A 1 85 ? 1.720 -2.996 13.679 1.00 86.81 85 LEU A O 1
ATOM 660 N N . VAL A 1 86 ? 1.312 -3.423 11.511 1.00 84.56 86 VAL A N 1
ATOM 661 C CA . VAL A 1 86 ? -0.077 -2.937 11.533 1.00 84.56 86 VAL A CA 1
ATOM 662 C C . VAL A 1 86 ? -0.956 -3.821 12.417 1.00 84.56 86 VAL A C 1
ATOM 664 O O . VAL A 1 86 ? -1.730 -3.298 13.221 1.00 84.56 86 VAL A O 1
ATOM 667 N N . GLN A 1 87 ? -0.822 -5.147 12.327 1.00 80.31 87 GLN A N 1
ATOM 668 C CA . GLN A 1 87 ? -1.545 -6.078 13.200 1.00 80.31 87 GLN A CA 1
ATOM 669 C C . GLN A 1 87 ? -1.169 -5.864 14.669 1.00 80.31 87 GLN A C 1
ATOM 671 O O . GLN A 1 87 ? -2.039 -5.723 15.526 1.00 80.31 87 GLN A O 1
ATOM 676 N N . TYR A 1 88 ? 0.127 -5.753 14.958 1.00 82.69 88 TYR A N 1
ATOM 677 C CA . TYR A 1 88 ? 0.637 -5.465 16.293 1.00 82.69 88 TYR A CA 1
ATOM 678 C C . TYR A 1 88 ? 0.100 -4.136 16.847 1.00 82.69 88 TYR A C 1
ATOM 680 O O . TYR A 1 88 ? -0.353 -4.085 17.992 1.00 82.69 88 TYR A O 1
ATOM 688 N N . ALA A 1 89 ? 0.111 -3.072 16.039 1.00 83.62 89 ALA A N 1
ATOM 689 C CA . ALA A 1 89 ? -0.413 -1.767 16.424 1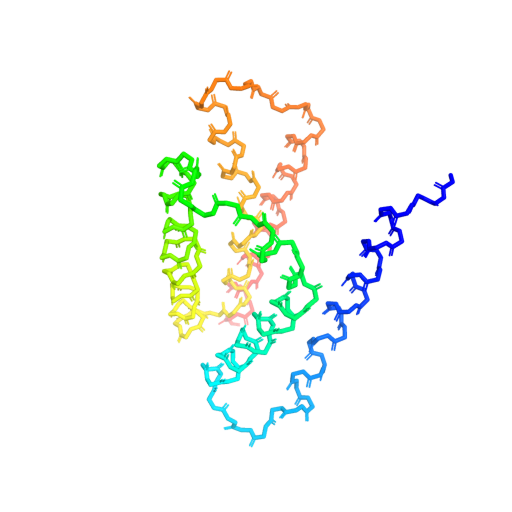.00 83.62 89 ALA A CA 1
ATOM 690 C C . ALA A 1 89 ? -1.927 -1.817 16.669 1.00 83.62 89 ALA A C 1
ATOM 692 O O . ALA A 1 89 ? -2.393 -1.284 17.669 1.00 83.62 89 ALA A O 1
ATOM 693 N N . THR A 1 90 ? -2.686 -2.514 15.821 1.00 78.94 90 THR A N 1
ATOM 694 C CA . THR A 1 90 ? -4.152 -2.639 15.936 1.00 78.94 90 THR A CA 1
ATOM 695 C C . THR A 1 90 ? -4.582 -3.383 17.204 1.00 78.94 90 THR A C 1
ATOM 697 O O . THR A 1 90 ? -5.656 -3.121 17.737 1.00 78.94 90 THR A O 1
ATOM 700 N N . LEU A 1 91 ? -3.741 -4.279 17.731 1.00 78.62 91 LEU A N 1
ATOM 701 C CA . LEU A 1 91 ? -3.993 -4.972 19.000 1.00 78.62 91 LEU A CA 1
ATOM 702 C C . LEU A 1 91 ? -3.662 -4.122 20.238 1.00 78.62 91 LEU A C 1
ATOM 704 O O . LEU A 1 91 ? -4.073 -4.476 21.342 1.00 78.62 91 LEU A O 1
ATOM 708 N N . ARG A 1 92 ? -2.908 -3.025 20.084 1.00 78.69 92 ARG A N 1
ATOM 709 C CA . ARG A 1 92 ? -2.430 -2.177 21.196 1.00 78.69 92 ARG A CA 1
ATOM 710 C C . ARG A 1 92 ? -2.986 -0.756 21.177 1.00 78.69 92 ARG A C 1
ATOM 712 O O . ARG A 1 92 ? -2.961 -0.078 22.199 1.00 78.69 92 ARG A O 1
ATOM 719 N N . LEU A 1 93 ? -3.465 -0.300 20.027 1.00 81.44 93 LEU A N 1
ATOM 720 C CA . LEU A 1 93 ? -3.996 1.034 19.786 1.00 81.44 93 LEU A CA 1
ATOM 721 C C . LEU A 1 93 ? -5.398 0.924 19.176 1.00 81.44 93 LEU A C 1
ATOM 723 O O . LEU A 1 93 ? -5.700 -0.061 18.503 1.00 81.44 93 LEU A O 1
ATOM 727 N N . PRO A 1 94 ? -6.262 1.938 19.356 1.00 80.81 94 PRO A N 1
ATOM 728 C CA . PRO A 1 94 ? -7.544 1.993 18.662 1.00 80.81 94 PRO A CA 1
ATOM 729 C C . PRO A 1 94 ? -7.345 1.903 17.148 1.00 80.81 94 PRO A C 1
ATOM 731 O O . PRO A 1 94 ? -6.520 2.624 16.586 1.00 80.81 94 PRO A O 1
ATOM 734 N N . SER A 1 95 ? -8.124 1.048 16.482 1.00 72.06 95 SER A N 1
ATOM 735 C CA . SER A 1 95 ? -8.021 0.834 15.030 1.00 72.06 95 SER A CA 1
ATOM 736 C C . SER A 1 95 ? -8.184 2.133 14.228 1.00 72.06 95 SER A C 1
ATOM 738 O O . SER A 1 95 ? -7.500 2.319 13.225 1.00 72.06 95 SER A O 1
ATOM 740 N N . ALA A 1 96 ? -9.009 3.066 14.712 1.00 75.62 96 ALA A N 1
ATOM 741 C CA . ALA A 1 96 ? -9.173 4.388 14.117 1.00 75.62 96 ALA A CA 1
ATOM 742 C C . ALA A 1 96 ? -7.859 5.197 14.094 1.00 75.62 96 ALA A C 1
ATOM 744 O O . ALA A 1 96 ? -7.499 5.711 13.036 1.00 75.62 96 ALA A O 1
ATOM 745 N N . LYS A 1 97 ? -7.073 5.199 15.185 1.00 76.50 97 LYS A N 1
ATOM 746 C CA . LYS A 1 97 ? -5.734 5.821 15.217 1.00 76.50 97 LYS A CA 1
ATOM 747 C C . LYS A 1 97 ? -4.788 5.164 14.214 1.00 76.50 97 LYS A C 1
ATOM 749 O O . LYS A 1 97 ? -4.122 5.863 13.460 1.00 76.50 97 LYS A O 1
ATOM 754 N N . VAL A 1 98 ? -4.757 3.829 14.154 1.00 79.56 98 VAL A N 1
ATOM 755 C CA . VAL A 1 98 ? -3.885 3.095 13.213 1.00 79.56 98 VAL A CA 1
ATOM 756 C C . VAL A 1 98 ? -4.223 3.435 11.758 1.00 79.56 98 VAL A C 1
ATOM 758 O O . VAL A 1 98 ? -3.323 3.730 10.974 1.00 79.56 98 VAL A O 1
ATOM 761 N N . MET A 1 99 ? -5.510 3.466 11.407 1.00 80.94 99 MET A N 1
ATOM 762 C CA . MET A 1 99 ? -5.967 3.849 10.068 1.00 80.94 99 MET A CA 1
ATOM 763 C C . MET A 1 99 ? -5.668 5.318 9.756 1.00 80.94 99 MET A C 1
ATOM 765 O O . MET A 1 99 ? -5.255 5.620 8.639 1.00 80.94 99 MET A O 1
ATOM 769 N N . ALA A 1 100 ? -5.792 6.221 10.731 1.00 82.94 100 ALA A N 1
ATOM 770 C CA . ALA A 1 100 ? -5.447 7.629 10.557 1.00 82.94 100 ALA A CA 1
ATOM 771 C C . ALA A 1 100 ? -3.981 7.806 10.116 1.00 82.94 100 ALA A C 1
ATOM 773 O O . ALA A 1 100 ? -3.704 8.540 9.168 1.00 82.94 100 ALA A O 1
ATOM 774 N N . TYR A 1 101 ? -3.043 7.061 10.710 1.00 82.56 101 TYR A N 1
ATOM 775 C CA . TYR A 1 101 ? -1.635 7.114 10.297 1.00 82.56 101 TYR A CA 1
ATOM 776 C C . TYR A 1 101 ? -1.405 6.682 8.843 1.00 82.56 101 TYR A C 1
ATOM 778 O O . TYR A 1 101 ? -0.483 7.182 8.202 1.00 82.56 101 TYR A O 1
ATOM 786 N N . THR A 1 102 ? -2.244 5.808 8.280 1.00 84.75 102 THR A N 1
ATOM 787 C CA . THR A 1 102 ? -2.093 5.396 6.872 1.00 84.75 102 THR A CA 1
ATOM 788 C C . THR A 1 102 ? -2.351 6.540 5.889 1.00 84.75 102 THR A C 1
ATOM 790 O O . THR A 1 102 ? -1.764 6.558 4.808 1.00 84.75 102 THR A O 1
ATOM 793 N N . TYR A 1 103 ? -3.120 7.564 6.279 1.00 86.25 103 TYR A N 1
ATOM 794 C CA . TYR A 1 103 ? -3.323 8.759 5.454 1.00 86.25 103 TYR A CA 1
ATOM 795 C C . TYR A 1 103 ? -2.071 9.640 5.329 1.00 86.25 103 TYR A C 1
ATOM 797 O O . TYR A 1 103 ? -2.031 10.513 4.464 1.00 86.25 103 TYR A O 1
ATOM 805 N N . LEU A 1 104 ? -1.032 9.406 6.141 1.00 88.19 104 LEU A N 1
ATOM 806 C CA . LEU A 1 104 ? 0.266 10.081 6.015 1.00 88.19 104 LEU A CA 1
ATOM 807 C C . LEU A 1 104 ? 1.192 9.423 4.984 1.00 88.19 104 LEU A C 1
ATOM 809 O O . LEU A 1 104 ? 2.216 10.016 4.641 1.00 88.19 104 LEU A O 1
ATOM 813 N N . VAL A 1 105 ? 0.858 8.233 4.468 1.00 90.00 105 VAL A N 1
ATOM 814 C CA . VAL A 1 105 ? 1.695 7.516 3.489 1.00 90.00 105 VAL A CA 1
ATOM 815 C C . VAL A 1 105 ? 2.034 8.383 2.265 1.00 90.00 105 VAL A C 1
ATOM 817 O O . VAL A 1 105 ? 3.219 8.469 1.940 1.00 90.00 105 VAL A O 1
A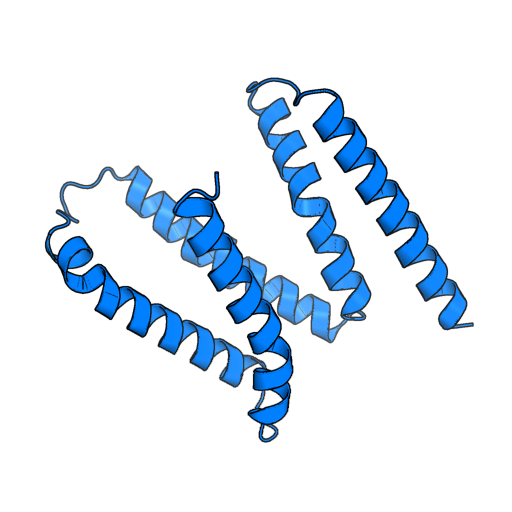TOM 820 N N . PRO A 1 106 ? 1.085 9.097 1.620 1.00 88.69 106 PRO A N 1
ATOM 821 C CA . PRO A 1 106 ? 1.406 9.962 0.483 1.00 88.69 106 PRO A CA 1
ATOM 822 C C . PRO A 1 106 ? 2.391 11.083 0.840 1.00 88.69 106 PRO A C 1
ATOM 824 O O . PRO A 1 106 ? 3.288 11.386 0.058 1.00 88.69 106 PRO A O 1
ATOM 827 N N . SER A 1 107 ? 2.271 11.668 2.036 1.00 91.00 107 SER A N 1
ATOM 828 C CA . SER A 1 107 ? 3.189 12.706 2.518 1.00 91.00 107 SER A CA 1
ATOM 829 C C . SER A 1 107 ? 4.608 12.161 2.678 1.00 91.00 107 SER A C 1
ATOM 831 O O . SER A 1 107 ? 5.569 12.814 2.282 1.00 91.00 107 SER A O 1
ATOM 833 N N . TRP A 1 108 ? 4.746 10.945 3.214 1.00 91.06 108 TRP A N 1
ATOM 834 C CA . TRP A 1 108 ? 6.043 10.282 3.342 1.00 91.06 108 TRP A CA 1
ATOM 835 C C . TRP A 1 108 ? 6.673 9.971 1.980 1.00 91.06 108 TRP A C 1
ATOM 837 O O . TRP A 1 108 ? 7.863 10.210 1.790 1.00 91.06 108 TRP A O 1
ATOM 847 N N . VAL A 1 109 ? 5.874 9.506 1.013 1.00 90.88 109 VAL A N 1
ATOM 848 C CA . VAL A 1 109 ? 6.331 9.279 -0.369 1.00 90.88 109 VAL A CA 1
ATOM 849 C C . VAL A 1 109 ? 6.845 10.578 -0.994 1.00 90.88 109 VAL A C 1
ATOM 851 O O . VAL A 1 109 ? 7.931 10.585 -1.562 1.00 90.88 109 VAL A O 1
ATOM 854 N N . ILE A 1 110 ? 6.130 11.695 -0.825 1.00 91.25 110 ILE A N 1
ATOM 855 C CA . ILE A 1 110 ? 6.560 13.007 -1.335 1.00 91.25 110 ILE A CA 1
ATOM 856 C C . ILE A 1 110 ? 7.901 13.442 -0.735 1.00 91.25 110 ILE A C 1
ATOM 858 O O . ILE A 1 110 ? 8.753 13.957 -1.455 1.00 91.25 110 ILE A O 1
ATOM 862 N N . LEU A 1 111 ? 8.112 13.232 0.568 1.00 92.31 111 LEU A N 1
ATOM 863 C CA . LEU A 1 111 ? 9.392 13.552 1.205 1.00 92.31 111 LEU A CA 1
ATOM 864 C C . LEU A 1 111 ? 10.545 12.748 0.591 1.00 92.31 111 LEU A C 1
ATOM 866 O O . LEU A 1 111 ? 11.613 13.313 0.363 1.00 92.31 111 LEU A O 1
ATOM 870 N N . TRP A 1 112 ? 10.324 11.467 0.282 1.00 92.75 112 TRP A N 1
ATOM 871 C CA . TRP A 1 112 ? 11.313 10.639 -0.411 1.00 92.75 112 TRP A CA 1
ATOM 872 C C . TRP A 1 112 ? 11.564 11.095 -1.845 1.00 92.75 112 TRP A C 1
ATOM 874 O O . TRP A 1 112 ? 12.721 11.222 -2.225 1.00 92.75 112 TRP A O 1
ATOM 884 N N . GLU A 1 113 ? 10.523 11.399 -2.617 1.00 92.75 113 GLU A N 1
ATOM 885 C CA . GLU A 1 113 ? 10.662 11.924 -3.984 1.00 92.75 113 GLU A CA 1
ATOM 886 C C . GLU A 1 113 ? 11.496 13.217 -4.014 1.00 92.75 113 GLU A C 1
ATOM 888 O O . GLU A 1 113 ? 12.406 13.365 -4.835 1.00 92.75 113 GLU A O 1
ATOM 893 N N . ILE A 1 114 ? 11.257 14.125 -3.061 1.00 92.44 114 ILE A N 1
ATOM 894 C CA . ILE A 1 114 ? 12.043 15.356 -2.910 1.00 92.44 114 ILE A CA 1
ATOM 895 C C . ILE A 1 114 ? 13.487 15.031 -2.506 1.00 92.44 114 ILE A C 1
ATOM 897 O O . ILE A 1 114 ? 14.421 15.567 -3.103 1.00 92.44 114 ILE A O 1
ATOM 901 N N . ALA A 1 115 ? 13.688 14.153 -1.518 1.00 94.25 115 ALA A N 1
ATOM 902 C CA . ALA A 1 115 ? 15.017 13.771 -1.038 1.00 94.25 115 ALA A CA 1
ATOM 903 C C . ALA A 1 115 ? 15.858 13.052 -2.109 1.00 94.25 115 ALA A C 1
ATOM 905 O O . ALA A 1 115 ? 17.077 13.209 -2.138 1.00 94.25 115 ALA A O 1
ATOM 906 N N . LEU A 1 116 ? 15.211 12.300 -3.002 1.00 94.88 116 LEU A N 1
ATOM 907 C CA . LEU A 1 116 ? 15.832 11.632 -4.148 1.00 94.88 116 LEU A CA 1
ATOM 908 C C . LEU A 1 116 ? 16.074 12.580 -5.336 1.00 94.88 116 LEU A C 1
ATOM 910 O O . LEU A 1 116 ? 16.685 12.180 -6.324 1.00 94.88 116 LEU A O 1
ATOM 914 N N . GLY A 1 117 ? 15.648 13.844 -5.239 1.00 93.19 117 GLY A N 1
ATOM 915 C CA . GLY A 1 117 ? 15.911 14.870 -6.247 1.00 93.19 117 GLY A CA 1
ATOM 916 C C . GLY A 1 117 ? 14.948 14.860 -7.435 1.00 93.19 117 GLY A C 1
ATOM 917 O O . GLY A 1 117 ? 15.226 15.522 -8.432 1.00 93.19 117 GLY A O 1
ATOM 918 N N . HIS A 1 118 ? 13.807 14.169 -7.344 1.00 90.25 118 HIS A N 1
ATOM 919 C CA . HIS A 1 118 ? 12.790 14.145 -8.408 1.00 90.25 118 HIS A CA 1
ATOM 920 C C . HIS A 1 118 ? 11.973 15.449 -8.506 1.00 90.25 118 HIS A C 1
ATOM 922 O O . HIS A 1 118 ? 11.160 15.616 -9.415 1.00 90.25 118 HIS A O 1
ATOM 928 N N . GLY A 1 119 ? 12.225 16.404 -7.607 1.00 88.88 119 GLY A N 1
ATOM 929 C CA . GLY A 1 119 ? 11.587 17.717 -7.584 1.00 88.88 119 GLY A CA 1
ATOM 930 C C . GLY A 1 119 ? 10.398 17.794 -6.630 1.00 88.88 119 GLY A C 1
ATOM 931 O O . GLY A 1 119 ? 9.994 16.818 -6.001 1.00 88.88 119 GLY A O 1
ATOM 932 N N . VAL A 1 120 ? 9.854 19.002 -6.481 1.00 87.56 120 VAL A N 1
ATOM 933 C CA . VAL A 1 120 ? 8.706 19.254 -5.602 1.00 87.56 120 VAL A CA 1
ATOM 934 C C . VAL A 1 120 ? 7.409 19.020 -6.387 1.00 87.56 120 VAL A C 1
ATOM 936 O O . VAL A 1 120 ? 7.292 19.529 -7.506 1.00 87.56 120 VAL A O 1
ATOM 939 N N . PRO A 1 121 ? 6.419 18.296 -5.826 1.00 86.75 121 PRO A N 1
ATOM 940 C CA . PRO A 1 121 ? 5.120 18.125 -6.469 1.00 86.75 121 PRO A CA 1
ATOM 941 C C . PRO A 1 121 ? 4.434 19.468 -6.745 1.00 86.75 121 PRO A C 1
ATOM 943 O O . PRO A 1 121 ? 4.667 20.460 -6.054 1.00 86.75 121 PRO A O 1
ATOM 946 N N . GLY A 1 122 ? 3.524 19.493 -7.722 1.00 90.62 122 GLY A N 1
ATOM 947 C CA . GLY A 1 122 ? 2.743 20.694 -8.028 1.00 90.62 122 GLY A CA 1
ATOM 948 C C . GLY A 1 122 ? 1.982 21.235 -6.809 1.00 90.62 122 GLY A C 1
ATOM 949 O O . GLY A 1 122 ? 1.553 20.476 -5.938 1.00 90.62 122 GLY A O 1
ATOM 950 N N . ALA A 1 123 ? 1.761 22.552 -6.768 1.00 89.06 123 ALA A N 1
ATOM 951 C CA . ALA A 1 123 ? 1.163 23.244 -5.619 1.00 89.06 123 ALA A CA 1
ATOM 952 C C . ALA A 1 123 ? -0.189 22.656 -5.159 1.00 89.06 123 ALA A C 1
ATOM 954 O O . ALA A 1 123 ? -0.475 22.620 -3.966 1.00 89.06 123 ALA A O 1
ATOM 955 N N . LEU A 1 124 ? -0.996 22.131 -6.089 1.00 89.25 124 LEU A N 1
ATOM 956 C CA . LEU A 1 124 ? -2.261 21.451 -5.781 1.00 89.25 124 LEU A CA 1
ATOM 957 C C . LEU A 1 124 ? -2.070 20.190 -4.922 1.00 89.25 124 LEU A C 1
ATOM 959 O O . LEU A 1 124 ? -2.859 19.942 -4.013 1.00 89.25 124 LEU A O 1
ATOM 963 N N . VAL A 1 125 ? -1.010 19.414 -5.167 1.00 89.00 125 VAL A N 1
ATOM 964 C CA . VAL A 1 125 ? -0.693 18.212 -4.379 1.00 89.00 125 VAL A CA 1
ATOM 965 C C . VAL A 1 125 ? -0.271 18.607 -2.965 1.00 89.00 125 VAL A C 1
ATOM 967 O O . VAL A 1 125 ? -0.716 17.994 -1.998 1.00 89.00 125 VAL A O 1
ATOM 970 N N . LEU A 1 126 ? 0.518 19.678 -2.827 1.00 88.88 126 LEU A N 1
ATOM 971 C CA . LEU A 1 126 ? 0.919 20.213 -1.522 1.00 88.88 126 LEU A CA 1
ATOM 972 C C . LEU A 1 126 ? -0.278 20.732 -0.713 1.00 88.88 126 LEU A C 1
ATOM 974 O O . LEU A 1 126 ? -0.339 20.505 0.493 1.00 88.88 126 LEU A O 1
ATOM 978 N N . LEU A 1 127 ? -1.256 21.371 -1.365 1.00 91.12 127 LEU A N 1
ATOM 979 C CA . LEU A 1 127 ? -2.516 21.747 -0.715 1.00 91.12 127 LEU A CA 1
ATOM 980 C C . LEU A 1 127 ? -3.299 20.518 -0.242 1.00 91.12 127 LEU A C 1
ATOM 982 O O . LEU A 1 127 ? -3.822 20.524 0.871 1.00 91.12 127 LEU A O 1
ATOM 986 N N . GLY A 1 128 ? -3.336 19.452 -1.046 1.00 89.25 128 GLY A N 1
ATOM 987 C CA . GLY A 1 128 ? -3.915 18.170 -0.641 1.00 89.25 128 GLY A CA 1
ATOM 988 C C . GLY A 1 128 ? -3.238 17.598 0.606 1.00 89.25 128 GLY A C 1
ATOM 989 O O . GLY A 1 128 ? -3.921 17.214 1.550 1.00 89.25 128 GLY A O 1
ATOM 990 N N . VAL A 1 129 ? -1.904 17.622 0.657 1.00 90.00 129 VAL A N 1
ATOM 991 C CA . VAL A 1 129 ? -1.127 17.210 1.839 1.00 90.00 129 VAL A CA 1
ATOM 992 C C . VAL A 1 129 ? -1.443 18.088 3.054 1.00 90.00 129 VAL A C 1
ATOM 994 O O . VAL A 1 129 ? -1.672 17.576 4.146 1.00 90.00 129 VAL A O 1
ATOM 997 N N . ALA A 1 130 ? -1.512 19.410 2.896 1.00 89.94 130 ALA A N 1
ATOM 998 C CA . ALA A 1 130 ? -1.882 20.299 3.997 1.00 89.94 130 ALA A CA 1
ATOM 999 C C . ALA A 1 130 ? -3.297 19.991 4.527 1.00 89.94 130 ALA A C 1
ATOM 1001 O O . ALA A 1 130 ? -3.521 19.970 5.740 1.00 89.94 130 ALA A O 1
ATOM 1002 N N . ALA A 1 131 ? -4.235 19.685 3.628 1.00 90.69 131 ALA A N 1
ATOM 1003 C CA . ALA A 1 131 ? -5.585 19.277 3.993 1.00 90.69 131 ALA A CA 1
ATOM 1004 C C . ALA A 1 131 ? -5.609 17.933 4.742 1.00 90.69 131 ALA A C 1
ATOM 1006 O O . ALA A 1 131 ? -6.342 17.816 5.726 1.00 90.69 131 ALA A O 1
ATOM 1007 N N . THR A 1 132 ? -4.794 16.940 4.352 1.00 90.19 132 THR A N 1
ATOM 1008 C CA . THR A 1 132 ? -4.710 15.668 5.095 1.00 90.19 132 THR A CA 1
ATOM 1009 C C . THR A 1 132 ? -4.148 15.871 6.500 1.00 90.19 132 THR A C 1
ATOM 1011 O O . THR A 1 132 ? -4.703 15.321 7.450 1.00 90.19 132 THR A O 1
ATOM 1014 N N . PHE A 1 133 ? -3.127 16.718 6.675 1.00 89.19 133 PHE A N 1
ATOM 1015 C CA . PHE A 1 133 ? -2.631 17.089 8.007 1.00 89.19 133 PHE A CA 1
ATOM 1016 C C . PHE A 1 133 ? -3.709 17.767 8.864 1.00 89.19 133 PHE A C 1
ATOM 1018 O O . PHE A 1 133 ? -3.867 17.414 10.033 1.00 89.19 133 PHE A O 1
ATOM 1025 N N . GLY A 1 134 ? -4.483 18.693 8.288 1.00 90.19 134 GLY A N 1
ATOM 1026 C CA . GLY A 1 134 ? -5.596 19.344 8.987 1.00 90.19 134 GLY A CA 1
ATOM 1027 C C . GLY A 1 134 ? -6.693 18.362 9.410 1.00 90.19 134 GLY A C 1
ATOM 1028 O O . GLY A 1 134 ? -7.147 18.397 10.555 1.00 90.19 134 GLY A O 1
ATOM 1029 N N . ALA A 1 135 ? -7.079 17.446 8.519 1.00 87.25 135 ALA A N 1
ATOM 1030 C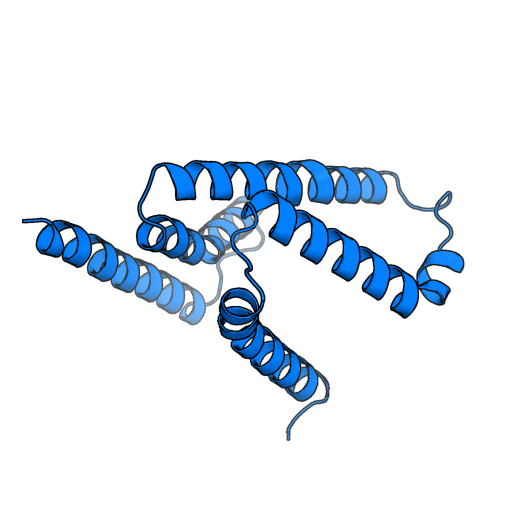 CA . ALA A 1 135 ? -8.075 16.416 8.808 1.00 87.25 135 ALA A CA 1
ATOM 1031 C C . ALA A 1 135 ? -7.612 15.459 9.917 1.00 87.25 135 ALA A C 1
ATOM 1033 O O . ALA A 1 135 ? -8.383 15.143 10.820 1.00 87.25 135 ALA A O 1
ATOM 1034 N N . LEU A 1 136 ? -6.345 15.034 9.885 1.00 87.75 136 LEU A N 1
ATOM 1035 C CA . LEU A 1 136 ? -5.768 14.173 10.919 1.00 87.75 136 LEU A CA 1
ATOM 1036 C C . LEU A 1 136 ? -5.687 14.868 12.273 1.00 87.75 136 LEU A C 1
ATOM 1038 O O . LEU A 1 136 ? -5.975 14.244 13.291 1.00 87.75 136 LEU A O 1
ATOM 1042 N N . TRP A 1 137 ? -5.331 16.152 12.286 1.00 86.88 137 TRP A N 1
ATOM 1043 C CA . TRP A 1 137 ? -5.305 16.942 13.513 1.00 86.88 137 TRP A CA 1
ATOM 1044 C C . TRP A 1 137 ? -6.689 17.020 14.166 1.00 86.88 137 TRP A C 1
ATOM 1046 O O . TRP A 1 137 ? -6.804 16.814 15.372 1.00 86.88 137 TRP A O 1
ATOM 1056 N N . LEU A 1 138 ? -7.739 17.250 13.371 1.00 85.75 138 LEU A N 1
ATOM 1057 C CA . LEU A 1 138 ? -9.118 17.250 13.862 1.00 85.75 138 LEU A CA 1
ATOM 1058 C C . LEU A 1 138 ? -9.539 15.861 14.369 1.00 85.75 138 LEU A C 1
ATOM 1060 O O . LEU A 1 138 ? -10.040 15.741 15.484 1.00 85.75 138 LEU A O 1
ATOM 1064 N N . LEU A 1 139 ? -9.282 14.814 13.576 1.00 83.81 139 LEU A N 1
ATOM 1065 C CA . LEU A 1 139 ? -9.660 13.436 13.897 1.00 83.81 139 LEU A CA 1
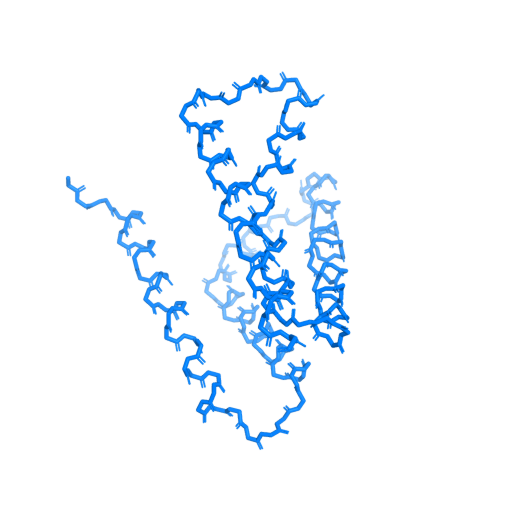ATOM 1066 C C . LEU A 1 139 ? -9.021 12.949 15.205 1.00 83.81 139 LEU A C 1
ATOM 1068 O O . LEU A 1 139 ? -9.689 12.333 16.030 1.00 83.81 139 LEU A O 1
ATOM 1072 N N . LEU A 1 140 ? -7.733 13.239 15.406 1.00 79.50 140 LEU A N 1
ATOM 1073 C CA . LEU A 1 140 ? -7.007 12.845 16.615 1.00 79.50 140 LEU A CA 1
ATOM 1074 C C . LEU A 1 140 ? -7.443 13.654 17.844 1.00 79.50 140 LEU A C 1
ATOM 1076 O O . LEU A 1 140 ? -7.470 13.108 18.944 1.00 79.50 140 LEU A O 1
ATOM 1080 N N . LYS A 1 141 ? -7.809 14.930 17.665 1.00 75.31 141 LYS A N 1
ATOM 1081 C CA . LYS A 1 141 ? -8.273 15.802 18.752 1.00 75.31 141 LYS A CA 1
ATOM 1082 C C . LYS A 1 141 ? -9.620 15.353 19.331 1.00 75.31 141 LYS A C 1
ATOM 1084 O O . LYS A 1 141 ? -9.785 15.378 20.549 1.00 75.31 141 LYS A O 1
ATOM 1089 N N . ASP A 1 142 ? -10.559 14.929 18.488 1.00 64.19 142 ASP A N 1
ATOM 1090 C CA . ASP A 1 142 ? -11.892 14.504 18.942 1.00 64.19 142 ASP A CA 1
ATOM 1091 C C . ASP A 1 142 ? -11.879 13.136 19.648 1.00 64.19 142 ASP A C 1
ATOM 1093 O O . ASP A 1 142 ? -12.674 12.901 20.559 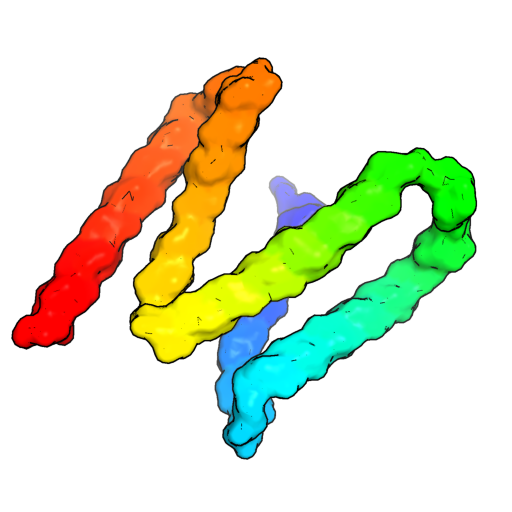1.00 64.19 142 ASP A O 1
ATOM 1097 N N . GLU A 1 143 ? -10.943 12.243 19.314 1.00 61.34 143 GLU A N 1
ATOM 1098 C CA . GLU A 1 143 ? -10.804 10.958 20.018 1.00 61.34 143 GLU A CA 1
ATOM 1099 C C . GLU A 1 143 ? -10.294 11.093 21.458 1.00 61.34 143 GLU A C 1
ATOM 1101 O O . GLU A 1 143 ? -10.627 10.260 22.306 1.00 61.34 143 GLU A O 1
ATOM 1106 N N . ASP A 1 144 ? -9.496 12.122 21.747 1.00 58.31 144 ASP A N 1
ATOM 1107 C CA . ASP A 1 144 ? -9.030 12.396 23.108 1.00 58.31 144 ASP A CA 1
ATOM 1108 C C . ASP A 1 144 ? -10.149 13.034 23.959 1.00 58.31 144 ASP A C 1
ATOM 1110 O O . ASP A 1 144 ? -10.204 12.807 25.167 1.00 58.31 144 ASP A O 1
ATOM 1114 N N . GLY A 1 145 ? -11.094 13.748 23.330 1.00 52.78 145 GLY A N 1
ATOM 1115 C CA . GLY A 1 145 ? -12.291 14.298 23.981 1.00 52.78 145 GLY A CA 1
ATOM 1116 C C . GLY A 1 145 ? -13.406 13.274 24.224 1.00 52.78 145 GLY A C 1
ATOM 1117 O O . GLY A 1 145 ? -14.084 13.341 25.243 1.00 52.78 145 GLY A O 1
ATOM 1118 N N . ALA A 1 146 ? -13.573 12.283 23.342 1.00 51.56 146 ALA A N 1
ATOM 1119 C CA . ALA A 1 146 ? -14.584 11.225 23.489 1.00 51.56 146 ALA A CA 1
ATOM 1120 C C . ALA A 1 146 ? -14.254 10.177 24.577 1.00 51.56 146 ALA A C 1
ATOM 1122 O O . ALA A 1 146 ? -15.056 9.279 24.838 1.00 51.56 146 ALA A O 1
ATOM 1123 N N . ARG A 1 147 ? -13.063 10.257 25.185 1.00 48.16 147 ARG A N 1
ATOM 1124 C CA . ARG A 1 147 ? -12.597 9.388 26.281 1.00 48.16 147 ARG A CA 1
ATOM 1125 C C . ARG A 1 147 ? -12.633 10.051 27.664 1.00 48.16 147 ARG A C 1
ATOM 1127 O O . ARG A 1 147 ? -12.196 9.407 28.617 1.00 48.16 147 ARG A O 1
ATOM 1134 N N . ALA A 1 148 ? -13.107 11.294 27.762 1.00 39.59 148 ALA A N 1
ATOM 1135 C CA . ALA A 1 148 ? -13.260 12.028 29.019 1.00 39.59 148 ALA A CA 1
ATOM 1136 C C . ALA A 1 148 ? -14.676 11.892 29.593 1.00 39.59 148 ALA A C 1
ATOM 1138 O O . ALA A 1 148 ? -15.643 11.934 28.800 1.00 39.59 148 ALA A O 1
#

Secondary structure (DSSP, 8-state):
---HHHHHHHHHHHHHHHHHHHHHHH-SS--HHHHHHHHHHHHHHHHHHHTHHHHHHS-TTTS-HHHHHHHHHIIIIIIIIHHHHHHHHHHHS-HHHHHHHHTTHHHHHHHHHHHTTS-PPPHHHHHHHHHHHHHHHHHHHHHHHTT-